Protein AF-A0A8T4CLP6-F1 (afdb_monomer)

Secondary structure (DSSP, 8-state):
--SSEEEEEEE--SSHHHHHHHHHHHHHHHS-TT-SSEEEEEEEE-TTS-HHHHHHHHHHHH-TTSEEEEEE-SSEEETTEEESSSEEEEEEE-SS--------SSTTT-HHHHHHHHHHHHHHHHHHHHTT--

Sequence (134 aa):
MEFIEFGYGTSTDENSLKAGAHAASDALKMMKKYSEKPNIVFLYSSPDYDPEEVLNGVKLILGNSVQIVGGSSKFQICGNKFLENGVSIGILGSKYFSTGMGVGLGISINPKESGKKQSKMQLKTLECFQNFFT

Foldseek 3Di:
DDQKWKFKAKAPDLALLQQLQRGLVRRVVRGDVQFVAFQEKEKEFAPSHDPVSSVNSVCVRRNDLHHYDYYYDQWDDIPPDIHRHTMMMMTMGHPPDHWFFFDFDPCVPPVVVSVVRRVVRRVVSRVVVVVVVD

Radius of gyration: 15.85 Å; Cα contacts (8 Å, |Δi|>4): 261; chains: 1; bounding box: 39×27×42 Å

pLDDT: mean 87.35, std 14.03, range [34.12, 98.56]

Mean predicted aligned error: 5.9 Å

Structure (mmCIF, N/CA/C/O backbone):
data_AF-A0A8T4CLP6-F1
#
_entry.id   AF-A0A8T4CLP6-F1
#
loop_
_atom_site.group_PDB
_atom_site.id
_atom_site.type_symbol
_atom_site.label_atom_id
_atom_site.label_alt_id
_atom_site.label_comp_id
_atom_site.label_asym_id
_atom_site.label_entity_id
_atom_site.label_seq_id
_atom_site.pdbx_PDB_ins_code
_atom_site.Cartn_x
_atom_site.Cartn_y
_atom_site.Cartn_z
_atom_site.occupancy
_atom_site.B_iso_or_equiv
_atom_site.auth_seq_id
_atom_site.auth_comp_id
_atom_site.auth_asym_id
_atom_site.auth_atom_id
_atom_site.pdbx_PDB_model_num
ATOM 1 N N . MET A 1 1 ? -14.169 18.329 13.722 1.00 52.59 1 MET A N 1
ATOM 2 C CA . MET A 1 1 ? -14.432 16.887 13.532 1.00 52.59 1 MET A CA 1
ATOM 3 C C . MET A 1 1 ? -13.817 16.483 12.212 1.00 52.59 1 MET A C 1
ATOM 5 O O . MET A 1 1 ? -14.204 17.042 11.197 1.00 52.59 1 MET A O 1
ATOM 9 N N . GLU A 1 2 ? -12.849 15.574 12.226 1.00 66.38 2 GLU A N 1
ATOM 10 C CA . GLU A 1 2 ? -12.404 14.905 11.001 1.00 66.38 2 GLU A CA 1
ATOM 11 C C . GLU A 1 2 ? -13.283 13.670 10.807 1.00 66.38 2 GLU A C 1
ATOM 13 O O . GLU A 1 2 ? -13.370 12.818 11.688 1.00 66.38 2 GLU A O 1
ATOM 18 N N . PHE A 1 3 ? -14.010 13.621 9.692 1.00 81.62 3 PHE A N 1
ATOM 19 C CA . PHE A 1 3 ? -14.871 12.487 9.341 1.00 81.62 3 PHE A CA 1
ATOM 20 C C . PHE A 1 3 ? -14.111 11.409 8.569 1.00 81.62 3 PHE A C 1
ATOM 22 O O . PHE A 1 3 ? -14.545 10.262 8.524 1.00 81.62 3 PHE A O 1
ATOM 29 N N . ILE A 1 4 ? -12.992 11.776 7.953 1.00 87.19 4 ILE A N 1
ATOM 30 C CA . ILE A 1 4 ? -12.141 10.902 7.159 1.00 87.19 4 ILE A CA 1
ATOM 31 C C . ILE A 1 4 ? -10.714 11.151 7.615 1.00 87.19 4 ILE A C 1
ATOM 33 O O . ILE A 1 4 ? -10.279 12.300 7.692 1.00 87.19 4 ILE A O 1
ATOM 37 N N . GLU A 1 5 ? -10.011 10.072 7.910 1.00 90.62 5 GLU A N 1
ATOM 38 C CA . GLU A 1 5 ? -8.596 10.091 8.225 1.00 90.62 5 GLU A CA 1
ATOM 39 C C . GLU A 1 5 ? -7.796 9.602 7.027 1.00 90.62 5 GLU A C 1
ATOM 41 O O . GLU A 1 5 ? -8.226 8.716 6.279 1.00 90.62 5 GLU A O 1
ATOM 46 N N . PHE A 1 6 ? -6.621 10.197 6.864 1.00 91.88 6 PHE A N 1
ATOM 47 C CA . PHE A 1 6 ? -5.684 9.832 5.825 1.00 91.88 6 PHE A CA 1
ATOM 48 C C . PHE A 1 6 ? -4.274 9.754 6.397 1.00 91.88 6 PHE A C 1
ATOM 50 O O . PHE A 1 6 ? -3.825 10.665 7.093 1.00 91.88 6 PHE A O 1
ATOM 57 N N . GLY A 1 7 ? -3.577 8.677 6.063 1.00 93.69 7 GLY A N 1
ATOM 58 C CA . GLY A 1 7 ? -2.192 8.438 6.431 1.00 93.69 7 GLY A CA 1
ATOM 59 C C . GLY A 1 7 ? -1.418 7.985 5.208 1.00 93.69 7 GLY A C 1
ATOM 60 O O . GLY A 1 7 ? -1.972 7.321 4.335 1.00 93.69 7 GLY A O 1
ATOM 61 N N . TYR A 1 8 ? -0.144 8.349 5.116 1.00 95.75 8 TYR A N 1
ATOM 62 C CA . TYR A 1 8 ? 0.697 7.920 4.006 1.00 95.75 8 TYR A CA 1
ATOM 63 C C . TYR A 1 8 ? 2.077 7.494 4.486 1.00 95.75 8 TYR A C 1
ATOM 65 O O . TYR A 1 8 ? 2.558 7.939 5.523 1.00 95.75 8 TYR A O 1
ATOM 73 N N . GLY A 1 9 ? 2.723 6.623 3.725 1.00 96.31 9 GLY A N 1
ATOM 74 C CA . GLY A 1 9 ? 4.021 6.067 4.068 1.00 96.31 9 GLY A CA 1
ATOM 75 C C . GLY A 1 9 ? 4.800 5.695 2.823 1.00 96.31 9 GLY A C 1
ATOM 76 O O . GLY A 1 9 ? 4.236 5.486 1.750 1.00 96.31 9 GLY A O 1
ATOM 77 N N . THR A 1 10 ? 6.118 5.650 2.961 1.00 97.19 10 THR A N 1
ATOM 78 C CA . THR A 1 10 ? 7.037 5.356 1.861 1.00 97.19 10 THR A CA 1
ATOM 79 C C . THR A 1 10 ? 8.166 4.474 2.357 1.00 97.19 10 THR A C 1
ATOM 81 O O . THR A 1 10 ? 8.631 4.676 3.476 1.00 97.19 10 THR A O 1
ATOM 84 N N . SER A 1 11 ? 8.678 3.583 1.518 1.00 97.44 11 SER A N 1
ATOM 85 C CA . SER A 1 11 ? 9.886 2.817 1.807 1.00 97.44 11 SER A CA 1
ATOM 86 C C . SER A 1 11 ? 10.760 2.673 0.568 1.00 97.44 11 SER A C 1
ATOM 88 O O . SER A 1 11 ? 10.257 2.598 -0.551 1.00 97.44 11 SER A O 1
ATOM 90 N N . THR A 1 12 ? 12.068 2.625 0.790 1.00 97.12 12 THR A N 1
ATOM 91 C CA . THR A 1 12 ? 13.098 2.351 -0.220 1.00 97.12 12 THR A CA 1
ATOM 92 C C . THR A 1 12 ? 13.955 1.149 0.191 1.00 97.12 12 THR A C 1
ATOM 94 O O . THR A 1 12 ? 15.113 1.060 -0.203 1.00 97.12 12 THR A O 1
ATOM 97 N N . ASP A 1 13 ? 13.432 0.279 1.065 1.00 97.88 13 ASP A N 1
ATOM 98 C CA . ASP A 1 13 ? 14.117 -0.953 1.470 1.00 97.88 13 ASP A CA 1
ATOM 99 C C . ASP A 1 13 ? 14.272 -1.874 0.256 1.00 97.88 13 ASP A C 1
ATOM 101 O O . ASP A 1 13 ? 13.315 -2.087 -0.477 1.00 97.88 13 ASP A O 1
ATOM 105 N N . GLU A 1 14 ? 15.460 -2.428 0.034 1.00 96.56 14 GLU A N 1
ATOM 106 C CA . GLU A 1 14 ? 15.718 -3.287 -1.128 1.00 96.56 14 GLU A CA 1
ATOM 107 C C . GLU A 1 14 ? 14.924 -4.602 -1.073 1.00 96.56 14 GLU A C 1
ATOM 109 O O . GLU A 1 14 ? 14.633 -5.212 -2.103 1.00 96.56 14 GLU A O 1
ATOM 114 N N . ASN A 1 15 ? 14.544 -5.057 0.125 1.00 98.31 15 ASN A N 1
ATOM 115 C CA . ASN A 1 15 ? 13.717 -6.241 0.274 1.00 98.31 15 ASN A CA 1
ATOM 116 C C . ASN A 1 15 ? 12.234 -5.889 0.088 1.00 98.31 15 ASN A C 1
ATOM 118 O O . ASN A 1 15 ? 11.651 -5.143 0.873 1.00 98.31 15 ASN A O 1
ATOM 122 N N . SER A 1 16 ? 11.597 -6.499 -0.914 1.00 98.44 16 SER A N 1
ATOM 123 C CA . SER A 1 16 ? 10.218 -6.180 -1.307 1.00 98.44 16 SER A CA 1
ATOM 124 C C . SER A 1 16 ? 9.188 -6.363 -0.186 1.00 98.44 16 SER A C 1
ATOM 126 O O . SER A 1 16 ? 8.357 -5.479 0.036 1.00 98.44 16 SER A O 1
ATOM 128 N N . LEU A 1 17 ? 9.297 -7.445 0.590 1.00 98.56 17 LEU A N 1
ATOM 129 C CA . LEU A 1 17 ? 8.436 -7.697 1.748 1.00 98.56 17 LEU A CA 1
ATOM 130 C C . LEU A 1 17 ? 8.595 -6.604 2.816 1.00 98.56 17 LEU A C 1
ATOM 132 O O . LEU A 1 17 ? 7.607 -6.047 3.304 1.00 98.56 17 LEU A O 1
ATOM 136 N N . LYS A 1 18 ? 9.842 -6.260 3.164 1.00 98.56 18 LYS A N 1
ATOM 137 C CA . LYS A 1 18 ? 10.130 -5.204 4.146 1.00 98.56 18 LYS A CA 1
ATOM 138 C C . LYS A 1 18 ? 9.677 -3.837 3.658 1.00 98.56 18 LYS A C 1
ATOM 140 O O . LYS A 1 18 ? 9.115 -3.085 4.447 1.00 98.56 18 LYS A O 1
ATOM 145 N N . ALA A 1 19 ? 9.857 -3.526 2.378 1.00 98.38 19 ALA A N 1
ATOM 146 C CA . ALA A 1 19 ? 9.435 -2.254 1.808 1.00 98.38 19 ALA A CA 1
ATOM 147 C C . ALA A 1 19 ? 7.922 -2.044 1.936 1.00 98.38 19 ALA A C 1
ATOM 149 O O . ALA A 1 19 ? 7.481 -0.992 2.408 1.00 98.38 19 ALA A O 1
ATOM 150 N N . GLY A 1 20 ? 7.129 -3.070 1.603 1.00 98.19 20 GLY A N 1
ATOM 151 C CA . GLY A 1 20 ? 5.681 -3.059 1.812 1.00 98.19 20 GLY A CA 1
ATOM 152 C C . GLY 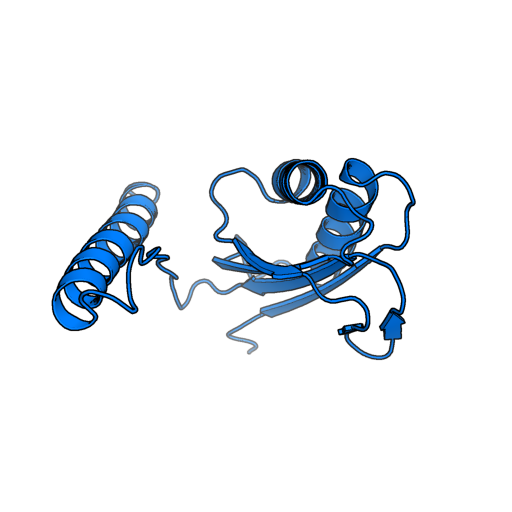A 1 20 ? 5.304 -2.874 3.285 1.00 98.19 20 GLY A C 1
ATOM 153 O O . GLY A 1 20 ? 4.499 -2.001 3.616 1.00 98.19 20 GLY A O 1
ATOM 154 N N . ALA A 1 21 ? 5.929 -3.640 4.184 1.00 98.44 21 ALA A N 1
ATOM 155 C CA . ALA A 1 21 ? 5.653 -3.570 5.619 1.00 98.44 21 ALA A CA 1
ATOM 156 C C . ALA A 1 21 ? 6.032 -2.209 6.235 1.00 98.44 21 ALA A C 1
ATOM 158 O O . ALA A 1 21 ? 5.258 -1.627 6.997 1.00 98.44 21 ALA A O 1
ATOM 159 N N . HIS A 1 22 ? 7.197 -1.660 5.887 1.00 98.38 22 HIS A N 1
ATOM 160 C CA . HIS A 1 22 ? 7.655 -0.358 6.369 1.00 98.38 22 HIS A CA 1
ATOM 161 C C . HIS A 1 22 ? 6.743 0.771 5.883 1.00 98.38 22 HIS A C 1
ATOM 163 O O . HIS A 1 22 ? 6.285 1.572 6.698 1.00 98.38 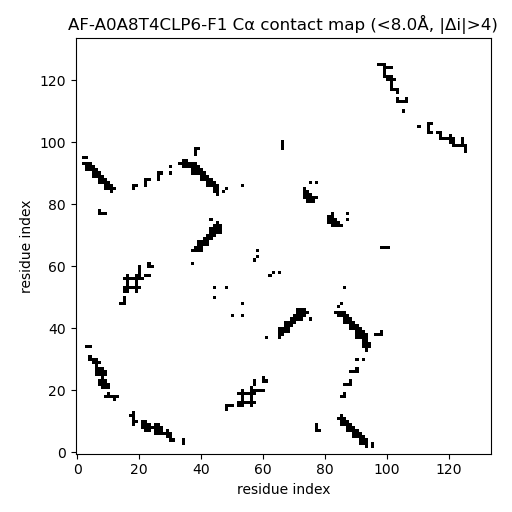22 HIS A O 1
ATOM 169 N N . ALA A 1 23 ? 6.408 0.797 4.587 1.00 97.62 23 ALA A N 1
ATOM 170 C CA . ALA A 1 23 ? 5.506 1.806 4.037 1.00 97.62 23 ALA A CA 1
ATOM 171 C C . ALA A 1 23 ? 4.114 1.745 4.694 1.00 97.62 23 ALA A C 1
ATOM 173 O O . ALA A 1 23 ? 3.539 2.784 5.019 1.00 97.62 23 ALA A O 1
ATOM 174 N N . ALA A 1 24 ? 3.587 0.541 4.947 1.00 97.38 24 ALA A N 1
ATOM 175 C CA . ALA A 1 24 ? 2.279 0.365 5.575 1.00 97.38 24 ALA A CA 1
ATOM 176 C C . ALA A 1 24 ? 2.292 0.788 7.050 1.00 97.38 24 ALA A C 1
ATOM 178 O O . ALA A 1 24 ? 1.366 1.454 7.513 1.00 97.38 24 ALA A O 1
ATOM 179 N N . SER A 1 25 ? 3.357 0.439 7.778 1.00 96.44 25 SER A N 1
ATOM 180 C CA . SER A 1 25 ? 3.559 0.843 9.172 1.00 96.44 25 SER A CA 1
ATOM 181 C C . SER A 1 25 ? 3.625 2.364 9.305 1.00 96.44 25 SER A C 1
ATOM 183 O O . SER A 1 25 ? 2.963 2.936 10.171 1.00 96.44 25 SER A O 1
ATOM 185 N N . ASP A 1 26 ? 4.364 3.036 8.421 1.00 95.44 26 ASP A N 1
ATOM 186 C CA . ASP A 1 26 ? 4.475 4.495 8.431 1.00 95.44 26 ASP A CA 1
ATOM 187 C C . ASP A 1 26 ? 3.146 5.181 8.109 1.00 95.44 26 ASP A C 1
ATOM 189 O O . ASP A 1 26 ? 2.757 6.110 8.820 1.00 95.44 26 ASP A O 1
ATOM 193 N N . ALA A 1 27 ? 2.398 4.671 7.126 1.00 95.06 27 ALA A N 1
ATOM 194 C CA . ALA A 1 27 ? 1.063 5.180 6.828 1.00 95.06 27 ALA A CA 1
ATOM 195 C C . ALA A 1 27 ? 0.107 5.019 8.019 1.00 95.06 27 ALA A C 1
ATOM 197 O O . ALA A 1 27 ? -0.635 5.946 8.345 1.00 95.06 27 ALA A O 1
ATOM 198 N N . LEU A 1 28 ? 0.156 3.876 8.709 1.00 92.25 28 LEU A N 1
ATOM 199 C CA . LEU A 1 28 ? -0.704 3.602 9.858 1.00 92.25 28 LEU A CA 1
ATOM 200 C C . LEU A 1 28 ? -0.386 4.506 11.059 1.00 92.25 28 LEU A C 1
ATOM 202 O O . LEU A 1 28 ? -1.308 4.945 11.739 1.00 92.25 28 LEU A O 1
ATOM 206 N N . LYS A 1 29 ? 0.889 4.844 11.297 1.00 92.00 29 LYS A N 1
ATOM 207 C CA . LYS A 1 29 ? 1.293 5.786 12.365 1.00 92.00 29 LYS A CA 1
ATOM 208 C C . LYS A 1 29 ? 0.712 7.191 12.179 1.00 92.00 29 LYS A C 1
ATOM 210 O O . LYS A 1 29 ? 0.602 7.926 13.157 1.00 92.00 29 LYS A O 1
ATOM 215 N N . MET A 1 30 ? 0.383 7.576 10.944 1.00 90.62 30 MET A N 1
ATOM 216 C CA . MET A 1 30 ? -0.232 8.870 10.634 1.00 90.62 30 MET 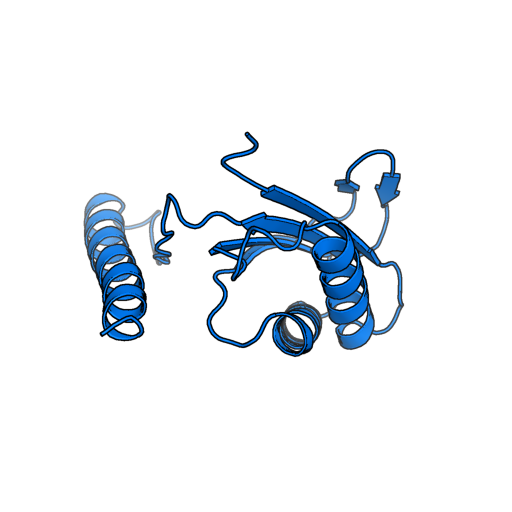A CA 1
ATOM 217 C C . MET A 1 30 ? -1.754 8.880 10.817 1.00 90.62 30 MET A C 1
ATOM 219 O O . MET A 1 30 ? -2.339 9.955 10.951 1.00 90.62 30 MET A O 1
ATOM 223 N N . MET A 1 31 ? -2.394 7.708 10.843 1.00 87.94 31 MET A N 1
ATOM 224 C CA . MET A 1 31 ? -3.819 7.587 11.150 1.00 87.94 31 MET A CA 1
ATOM 225 C C . MET A 1 31 ? -4.051 7.916 12.631 1.00 87.94 31 MET A C 1
ATOM 227 O O . MET A 1 31 ? -3.257 7.543 13.500 1.00 87.94 31 MET A O 1
ATOM 231 N N . LYS A 1 32 ? -5.137 8.627 12.947 1.00 76.56 32 LYS A N 1
ATOM 232 C CA . LYS A 1 32 ? -5.500 8.901 14.343 1.00 76.56 32 LYS A CA 1
ATOM 233 C C . LYS A 1 32 ? -6.255 7.687 14.897 1.00 76.56 32 LYS A C 1
ATOM 235 O O . LYS A 1 32 ? -6.729 6.815 14.181 1.00 76.56 32 LYS A O 1
ATOM 240 N N . LYS A 1 33 ? -6.395 7.616 16.222 1.00 67.69 33 LYS A N 1
ATOM 241 C CA . LYS A 1 33 ? -7.108 6.510 16.887 1.00 67.69 33 LYS A CA 1
ATOM 242 C C . LYS A 1 33 ? -8.620 6.454 16.595 1.00 67.69 33 LYS A C 1
ATOM 244 O O . LYS A 1 33 ? -9.261 5.521 17.066 1.00 67.69 33 LYS A O 1
ATOM 249 N N . TYR A 1 34 ? -9.208 7.435 15.900 1.00 54.59 34 TYR A N 1
ATOM 250 C CA . TYR A 1 34 ? -10.663 7.503 15.716 1.00 54.59 34 TYR A CA 1
ATOM 251 C C . TYR A 1 34 ? -11.164 6.707 14.500 1.00 54.59 34 TYR A C 1
ATOM 253 O O . TYR A 1 34 ? -12.367 6.444 14.420 1.00 54.59 34 TYR A O 1
ATOM 261 N N . SER A 1 35 ? -10.282 6.282 13.586 1.00 59.81 35 SER A N 1
ATOM 262 C CA . SER A 1 35 ? -10.611 5.301 12.548 1.00 59.81 35 SER A CA 1
ATOM 263 C C . SER A 1 35 ? -10.248 3.891 13.026 1.00 59.81 35 SER A C 1
ATOM 265 O O . SER A 1 35 ? -9.088 3.506 13.114 1.00 59.81 35 SER A O 1
ATOM 267 N N . GLU A 1 36 ? -11.257 3.097 13.388 1.00 63.09 36 GLU A N 1
ATOM 268 C CA . GLU A 1 36 ? -11.012 1.767 13.963 1.00 63.09 36 GLU A CA 1
ATOM 269 C C . GLU A 1 36 ? -10.378 0.788 12.961 1.00 63.09 36 GLU A C 1
ATOM 271 O O . GLU A 1 36 ? -9.694 -0.141 13.390 1.00 63.09 36 GLU A O 1
ATOM 276 N N . LYS A 1 37 ? -10.561 0.982 11.642 1.00 75.88 37 LYS A N 1
ATOM 277 C CA . LYS A 1 37 ? -9.938 0.161 10.588 1.00 75.88 37 LYS A CA 1
ATOM 278 C C . LYS A 1 37 ? -9.731 0.947 9.279 1.00 75.88 37 LYS A C 1
ATOM 280 O O . LYS A 1 37 ? -10.615 1.714 8.896 1.00 75.88 37 LYS A O 1
ATOM 285 N N . PRO A 1 38 ? -8.622 0.715 8.550 1.00 88.69 38 PRO A N 1
ATOM 286 C CA . PRO A 1 38 ? -8.476 1.119 7.150 1.00 88.69 38 PRO A CA 1
ATOM 287 C C . PRO A 1 38 ? -9.637 0.609 6.282 1.00 88.69 38 PRO A C 1
ATOM 289 O O . PRO A 1 38 ? -9.940 -0.584 6.312 1.00 88.69 38 PRO A O 1
ATOM 292 N N . ASN A 1 39 ? -10.266 1.473 5.478 1.00 90.25 39 ASN A N 1
ATOM 293 C CA . ASN A 1 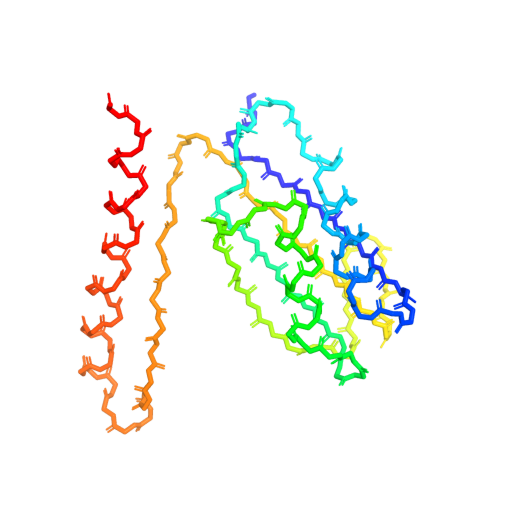39 ? -11.282 1.031 4.512 1.00 90.25 39 ASN A CA 1
ATOM 294 C C . ASN A 1 39 ? -10.646 0.670 3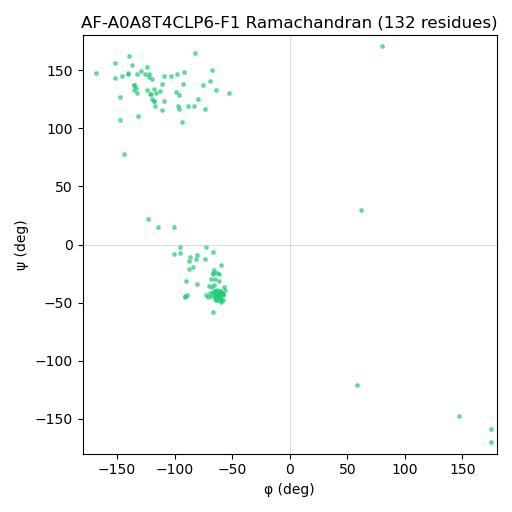.166 1.00 90.25 39 ASN A C 1
ATOM 296 O O . ASN A 1 39 ? -10.997 -0.337 2.551 1.00 90.25 39 ASN A O 1
ATOM 300 N N . ILE A 1 40 ? -9.712 1.501 2.698 1.00 93.31 40 ILE A N 1
ATOM 301 C CA . ILE A 1 40 ? -9.027 1.317 1.420 1.00 93.31 40 ILE A CA 1
ATOM 302 C C . ILE A 1 40 ? -7.580 1.792 1.506 1.00 93.31 40 ILE A C 1
ATOM 304 O O . ILE A 1 40 ? -7.259 2.768 2.190 1.00 93.31 40 ILE A O 1
ATOM 308 N N . VAL A 1 41 ? -6.717 1.078 0.794 1.00 96.12 41 VAL A N 1
ATOM 309 C CA . VAL A 1 41 ? -5.286 1.326 0.690 1.00 96.12 41 VAL A CA 1
ATOM 310 C C . VAL A 1 41 ? -4.942 1.558 -0.774 1.00 96.12 41 VAL A C 1
ATOM 312 O O . VAL A 1 41 ? -5.294 0.755 -1.635 1.00 96.12 41 VAL A O 1
ATOM 315 N N . PHE A 1 42 ? -4.230 2.643 -1.042 1.00 96.69 42 PHE A N 1
ATOM 316 C CA . PHE A 1 42 ? -3.602 2.934 -2.321 1.00 96.69 42 PHE A CA 1
ATOM 317 C C . PHE A 1 42 ? -2.145 2.491 -2.242 1.00 96.69 42 PHE A C 1
ATOM 319 O O . PHE A 1 42 ? -1.406 3.029 -1.423 1.00 96.69 42 PHE A O 1
ATOM 326 N N . LEU A 1 43 ? -1.740 1.514 -3.049 1.00 97.50 43 LEU A N 1
ATOM 327 C CA . LEU A 1 43 ? -0.391 0.947 -3.052 1.00 97.50 43 LEU A CA 1
ATOM 328 C C . LEU A 1 43 ? 0.274 1.173 -4.409 1.00 97.50 43 LEU A C 1
ATOM 330 O O . LEU A 1 43 ? -0.226 0.705 -5.432 1.00 97.50 43 LEU A O 1
ATOM 334 N N . TYR A 1 44 ? 1.433 1.823 -4.400 1.00 97.38 44 TYR A N 1
ATOM 335 C CA . TYR A 1 44 ? 2.285 1.937 -5.575 1.00 97.38 44 TYR A CA 1
ATOM 336 C C . TYR A 1 44 ? 3.682 1.410 -5.279 1.00 97.38 44 TYR A C 1
ATOM 338 O O . TYR A 1 44 ? 4.278 1.770 -4.267 1.00 97.38 44 TYR A O 1
ATOM 346 N N . SER A 1 45 ? 4.218 0.575 -6.164 1.00 97.69 45 SER A N 1
ATOM 347 C CA . SER A 1 45 ? 5.595 0.082 -6.079 1.00 97.69 45 SER A CA 1
ATOM 348 C C . SER A 1 45 ? 6.351 0.351 -7.371 1.00 97.69 45 SER A C 1
ATOM 350 O O . SER A 1 45 ? 5.783 0.332 -8.463 1.00 97.69 45 SER A O 1
ATOM 352 N N . SER A 1 46 ? 7.648 0.614 -7.278 1.00 96.94 46 SER A N 1
ATOM 353 C CA . SER A 1 46 ? 8.477 0.691 -8.474 1.00 96.94 46 SER A CA 1
ATOM 354 C C . SER A 1 46 ? 8.607 -0.682 -9.143 1.00 96.94 46 SER A C 1
ATOM 356 O O . SER A 1 46 ? 8.562 -1.696 -8.449 1.00 96.94 46 SER A O 1
ATOM 358 N N . PRO A 1 47 ? 8.784 -0.740 -10.477 1.00 95.62 47 PRO A N 1
ATOM 359 C CA . PRO A 1 47 ? 8.861 -2.007 -11.214 1.00 95.62 47 PRO A CA 1
ATOM 360 C C . PRO A 1 47 ? 10.003 -2.942 -10.792 1.00 95.62 47 PRO A C 1
ATOM 362 O O . PRO A 1 47 ? 9.962 -4.121 -11.118 1.00 95.62 47 PRO A O 1
ATOM 365 N N . ASP A 1 48 ? 11.012 -2.422 -10.088 1.00 95.69 48 ASP A N 1
ATOM 366 C CA . ASP A 1 48 ? 12.156 -3.195 -9.592 1.00 95.69 48 ASP A CA 1
ATOM 367 C C . ASP A 1 48 ? 11.791 -4.100 -8.397 1.00 95.69 48 ASP A C 1
ATOM 369 O O . ASP A 1 48 ? 12.584 -4.950 -8.000 1.00 95.69 48 ASP A O 1
ATOM 373 N N . TYR A 1 49 ? 10.612 -3.899 -7.802 1.00 97.44 49 TYR A N 1
ATOM 374 C CA . TYR A 1 49 ? 10.115 -4.674 -6.670 1.00 97.44 49 TYR A CA 1
ATOM 375 C C . TYR A 1 49 ? 9.278 -5.862 -7.136 1.00 97.44 49 TYR A C 1
ATOM 377 O O . TYR A 1 49 ? 8.539 -5.763 -8.117 1.00 97.44 49 TYR A O 1
ATOM 385 N N . ASP A 1 50 ? 9.302 -6.949 -6.365 1.00 97.94 50 ASP A N 1
ATOM 386 C CA . ASP A 1 50 ? 8.340 -8.033 -6.529 1.00 97.94 50 ASP A CA 1
ATOM 387 C C . ASP A 1 50 ? 6.964 -7.578 -5.994 1.00 97.94 50 ASP A C 1
ATOM 389 O O . ASP A 1 50 ? 6.828 -7.280 -4.800 1.00 97.94 50 ASP A O 1
ATOM 393 N N . PRO A 1 51 ? 5.930 -7.481 -6.851 1.00 96.06 51 PRO A N 1
ATOM 394 C CA . PRO A 1 51 ? 4.632 -6.953 -6.451 1.00 96.06 51 PRO A CA 1
ATOM 395 C C . PRO A 1 51 ? 3.883 -7.864 -5.467 1.00 96.06 51 PRO A C 1
ATOM 397 O O . PRO A 1 51 ? 3.114 -7.352 -4.649 1.00 96.06 51 PRO A O 1
ATOM 400 N N . GLU A 1 52 ? 4.090 -9.184 -5.517 1.00 96.75 52 GLU A N 1
ATOM 401 C CA . GLU A 1 52 ? 3.455 -10.121 -4.586 1.00 96.75 52 GLU A CA 1
ATOM 402 C C . GLU A 1 52 ? 4.080 -9.998 -3.198 1.00 96.75 52 GLU A C 1
ATOM 404 O O . GLU A 1 52 ? 3.356 -9.889 -2.206 1.00 96.75 52 GLU A O 1
ATOM 409 N N . GLU A 1 53 ? 5.407 -9.905 -3.122 1.00 98.38 53 GLU A N 1
ATOM 410 C CA . GLU A 1 53 ? 6.112 -9.722 -1.853 1.00 98.38 53 GLU A CA 1
ATOM 411 C C . GLU A 1 53 ? 5.810 -8.364 -1.216 1.00 98.38 53 GLU A C 1
ATOM 413 O O . GLU A 1 53 ? 5.549 -8.296 -0.013 1.00 98.38 53 GLU A O 1
ATOM 418 N N . VAL A 1 54 ? 5.747 -7.282 -2.002 1.00 98.44 54 VAL A N 1
ATOM 419 C CA . VAL A 1 54 ? 5.293 -5.980 -1.483 1.00 98.44 54 VAL A CA 1
ATOM 420 C C . VAL A 1 54 ? 3.882 -6.103 -0.905 1.00 98.44 54 VAL A C 1
ATOM 422 O O . VAL A 1 54 ? 3.640 -5.670 0.225 1.00 98.44 54 VAL A O 1
ATOM 425 N N . LEU A 1 55 ? 2.952 -6.723 -1.639 1.00 97.31 55 LEU A N 1
ATOM 426 C CA . LEU A 1 55 ? 1.575 -6.914 -1.185 1.00 97.31 55 LEU A CA 1
ATOM 427 C C . LEU A 1 55 ? 1.502 -7.751 0.102 1.00 97.31 55 LEU A C 1
ATOM 429 O O . LEU A 1 55 ? 0.729 -7.419 1.005 1.00 97.31 55 LEU A O 1
ATOM 433 N N . ASN A 1 56 ? 2.312 -8.806 0.207 1.00 97.88 56 ASN A N 1
ATOM 434 C CA . ASN A 1 56 ? 2.431 -9.627 1.411 1.00 97.88 56 ASN A CA 1
ATOM 435 C C . ASN A 1 56 ? 2.933 -8.792 2.596 1.00 97.88 56 ASN A C 1
ATOM 437 O O . ASN A 1 56 ? 2.344 -8.849 3.675 1.00 97.88 56 ASN A O 1
ATOM 441 N N . GLY A 1 57 ? 3.937 -7.939 2.380 1.00 98.25 57 GLY A N 1
ATOM 442 C CA . GLY A 1 57 ? 4.462 -7.018 3.388 1.00 98.25 57 GLY A CA 1
ATOM 443 C C . GLY A 1 57 ? 3.397 -6.068 3.932 1.00 98.25 57 GLY A C 1
ATOM 444 O O . GLY A 1 57 ? 3.269 -5.891 5.143 1.00 98.25 57 GLY A O 1
ATOM 445 N N . VAL A 1 58 ? 2.566 -5.510 3.048 1.00 97.75 58 VAL A N 1
ATOM 446 C CA . VAL A 1 58 ? 1.432 -4.658 3.445 1.00 97.75 58 VAL A CA 1
ATOM 447 C C . VAL A 1 58 ? 0.402 -5.440 4.261 1.00 97.75 58 VAL A C 1
ATOM 449 O O . VAL A 1 58 ? -0.052 -4.968 5.307 1.00 97.75 58 VAL A O 1
ATOM 452 N N . LYS A 1 59 ? 0.047 -6.650 3.817 1.00 95.88 59 LYS A N 1
ATOM 453 C CA . LYS A 1 59 ? -0.930 -7.515 4.496 1.00 95.88 59 LYS A CA 1
ATOM 454 C C . LYS A 1 59 ? -0.460 -7.988 5.872 1.00 95.88 59 LYS A C 1
ATOM 456 O O . LYS A 1 59 ? -1.302 -8.165 6.747 1.00 95.88 59 LYS A O 1
ATOM 461 N N . LEU A 1 60 ? 0.847 -8.136 6.100 1.00 96.81 60 LEU A N 1
ATOM 462 C CA . LEU A 1 60 ? 1.392 -8.428 7.434 1.00 96.81 60 LEU A CA 1
ATOM 463 C C . LEU A 1 60 ? 1.071 -7.322 8.450 1.00 96.81 60 LEU A C 1
ATOM 465 O O . LEU A 1 60 ? 0.901 -7.613 9.630 1.00 96.81 60 LEU A O 1
ATOM 469 N N . ILE A 1 61 ? 0.968 -6.068 7.998 1.00 95.88 61 ILE A N 1
ATOM 470 C CA . ILE A 1 61 ? 0.679 -4.916 8.861 1.00 95.88 61 ILE A CA 1
ATOM 471 C C . ILE A 1 61 ? -0.823 -4.641 8.965 1.00 95.88 61 ILE A C 1
ATOM 473 O O . ILE A 1 61 ? -1.325 -4.373 10.054 1.00 95.88 61 ILE A O 1
ATOM 477 N N . LEU A 1 62 ? -1.544 -4.684 7.841 1.00 92.44 62 LEU A N 1
ATOM 478 C CA . LEU A 1 62 ? -2.945 -4.240 7.763 1.00 92.44 62 LEU A CA 1
ATOM 479 C C . LEU A 1 62 ? -3.969 -5.387 7.794 1.00 92.44 62 LEU A C 1
ATOM 481 O O . LEU A 1 62 ? -5.171 -5.140 7.892 1.00 92.44 62 LEU A O 1
ATOM 485 N N . GLY A 1 63 ? -3.510 -6.636 7.718 1.00 91.69 63 GLY A N 1
ATOM 486 C CA . GLY A 1 63 ? -4.352 -7.824 7.620 1.00 91.69 63 GLY A CA 1
ATOM 487 C C . GLY A 1 63 ? -4.873 -8.098 6.204 1.00 91.69 63 GLY A C 1
ATOM 488 O O . GLY A 1 63 ? -4.759 -7.290 5.285 1.00 91.69 63 GLY A O 1
ATOM 489 N N . ASN A 1 64 ? -5.485 -9.272 6.028 1.00 88.81 64 ASN A N 1
ATOM 490 C CA . ASN A 1 64 ? -5.946 -9.761 4.720 1.00 88.81 64 ASN A CA 1
ATOM 491 C C . ASN A 1 64 ? -7.302 -9.199 4.268 1.00 88.81 64 ASN A C 1
ATOM 493 O O . ASN A 1 64 ? -7.682 -9.380 3.114 1.00 88.81 64 ASN A O 1
ATOM 497 N N . SER A 1 65 ? -8.051 -8.554 5.164 1.00 84.31 65 SER A N 1
ATOM 498 C CA . SER A 1 65 ? -9.393 -8.036 4.877 1.00 84.31 65 SER A CA 1
ATOM 499 C C . SER A 1 65 ? -9.394 -6.629 4.279 1.00 84.31 65 SER A C 1
ATOM 501 O O . SER A 1 65 ? -10.447 -6.160 3.850 1.00 84.31 65 SER A O 1
ATOM 503 N N . VAL A 1 66 ? -8.254 -5.930 4.280 1.00 86.50 66 VAL A N 1
ATOM 504 C CA . VAL A 1 66 ? -8.181 -4.560 3.766 1.00 86.50 66 VAL A CA 1
ATOM 505 C C . VAL A 1 66 ? -8.201 -4.555 2.239 1.00 86.50 66 VAL A C 1
ATOM 507 O O . VAL A 1 66 ? -7.542 -5.365 1.585 1.00 86.50 66 VAL A O 1
ATOM 510 N N . GLN A 1 67 ? -8.961 -3.633 1.653 1.00 90.62 67 GLN A N 1
ATOM 511 C CA . GLN A 1 67 ? -8.996 -3.467 0.203 1.00 90.62 67 GLN A CA 1
ATOM 512 C C . GLN A 1 67 ? -7.778 -2.674 -0.250 1.00 90.62 67 GLN A C 1
ATOM 514 O O . GLN A 1 67 ? -7.552 -1.562 0.225 1.00 90.62 67 GLN A O 1
ATOM 519 N N . ILE A 1 68 ? -7.012 -3.241 -1.179 1.00 94.12 68 ILE A N 1
ATOM 520 C CA . ILE A 1 68 ? -5.799 -2.634 -1.723 1.00 94.12 68 ILE A CA 1
ATOM 521 C C . ILE A 1 68 ? -6.011 -2.421 -3.218 1.00 94.12 68 ILE A C 1
ATOM 523 O O . ILE A 1 68 ? -6.308 -3.366 -3.948 1.00 94.12 68 ILE A O 1
ATOM 527 N N . VAL A 1 69 ? -5.853 -1.179 -3.664 1.00 95.00 69 VAL A N 1
ATOM 528 C CA . VAL A 1 69 ? -5.878 -0.779 -5.073 1.00 95.00 69 VAL A CA 1
ATOM 529 C C . VAL A 1 69 ? -4.587 -0.049 -5.418 1.00 95.00 69 VAL A C 1
ATOM 531 O O . VAL A 1 69 ? -3.971 0.576 -4.559 1.00 95.00 69 VAL A O 1
ATOM 534 N N . GLY A 1 70 ? -4.180 -0.099 -6.681 1.00 93.88 70 GLY A N 1
ATOM 535 C CA . GLY A 1 70 ? -3.004 0.619 -7.157 1.00 93.88 70 GLY A CA 1
ATOM 536 C C . GLY A 1 70 ? -2.288 -0.138 -8.264 1.00 93.88 70 GLY A C 1
ATOM 537 O O . GLY A 1 70 ? -2.938 -0.814 -9.064 1.00 93.88 70 GLY A O 1
ATOM 538 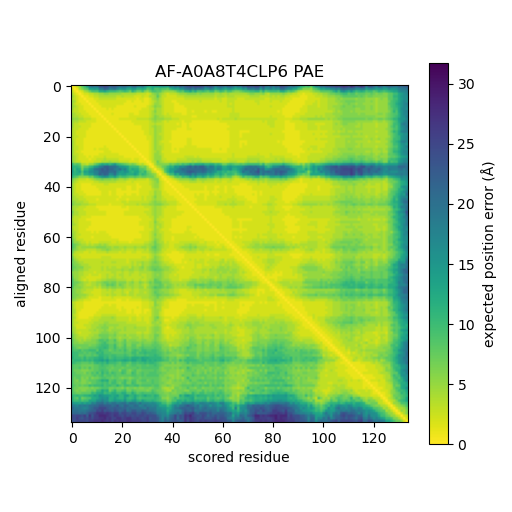N N . GLY A 1 71 ? -0.966 -0.003 -8.332 1.00 94.31 71 GLY A N 1
ATOM 539 C CA . GLY A 1 71 ? -0.167 -0.598 -9.401 1.00 94.31 71 GLY A CA 1
ATOM 540 C C . GLY A 1 71 ? 1.301 -0.197 -9.339 1.00 94.31 71 GLY A C 1
ATOM 541 O O . GLY A 1 71 ? 1.800 0.220 -8.299 1.00 94.31 71 GLY A O 1
ATOM 542 N N . SER A 1 72 ? 2.004 -0.308 -10.460 1.00 94.31 72 SER A N 1
ATOM 543 C CA . SER A 1 72 ? 3.428 0.023 -10.511 1.00 94.31 72 SER A CA 1
ATOM 544 C C . SER A 1 72 ? 3.669 1.477 -10.925 1.00 94.31 72 SER A C 1
ATOM 546 O O . SER A 1 72 ? 3.044 1.969 -11.863 1.00 94.31 72 SER A O 1
ATOM 548 N N . SER A 1 73 ? 4.608 2.156 -10.264 1.00 93.12 73 SER A N 1
ATOM 549 C CA . SER A 1 73 ? 5.100 3.483 -10.655 1.00 93.12 73 SER A CA 1
ATOM 550 C C . SER A 1 73 ? 6.570 3.650 -10.291 1.00 93.12 73 SER A C 1
ATOM 552 O O . SER A 1 73 ? 6.945 3.469 -9.132 1.00 93.12 73 SER A O 1
ATOM 554 N N . LYS A 1 74 ? 7.414 4.037 -11.256 1.00 91.50 74 LYS A N 1
ATOM 555 C CA . LYS A 1 74 ? 8.834 4.308 -10.990 1.00 91.50 74 LYS A CA 1
ATOM 556 C C . LYS A 1 74 ? 8.975 5.544 -10.100 1.00 91.50 74 LYS A C 1
ATOM 558 O O . LYS A 1 74 ? 9.435 5.427 -8.976 1.00 91.50 74 LYS A O 1
ATOM 563 N N . PHE A 1 75 ? 8.449 6.678 -10.554 1.00 93.75 75 PHE A N 1
ATOM 564 C CA . PHE A 1 75 ? 8.512 7.947 -9.835 1.00 93.75 75 PHE A CA 1
ATOM 565 C C . PHE A 1 75 ? 7.209 8.224 -9.085 1.00 93.75 75 PHE A C 1
ATOM 567 O O . PHE A 1 75 ? 6.116 8.104 -9.641 1.00 93.75 75 PHE A O 1
ATOM 574 N N . GLN A 1 76 ? 7.309 8.583 -7.811 1.00 92.44 76 GLN A N 1
ATOM 575 C CA . GLN A 1 76 ? 6.170 8.748 -6.913 1.00 92.44 76 GLN A CA 1
ATOM 576 C C . GLN A 1 76 ? 6.336 10.041 -6.110 1.00 92.44 76 GLN A C 1
ATOM 578 O O . GLN A 1 76 ? 7.419 10.345 -5.615 1.00 92.44 76 GLN A O 1
ATOM 583 N N . ILE A 1 77 ? 5.254 10.804 -5.962 1.00 93.44 77 ILE A N 1
ATOM 584 C CA . ILE A 1 77 ? 5.194 11.955 -5.057 1.00 93.44 77 ILE A CA 1
ATOM 585 C C . ILE A 1 77 ? 4.239 11.573 -3.934 1.00 93.44 77 ILE A C 1
ATOM 587 O O . ILE A 1 77 ? 3.059 11.331 -4.180 1.00 93.44 77 ILE A O 1
ATOM 591 N N . CYS A 1 78 ? 4.752 11.488 -2.710 1.00 89.81 78 CYS A N 1
ATOM 592 C CA . CYS A 1 78 ? 3.980 11.063 -1.550 1.00 89.81 78 CYS A CA 1
ATOM 593 C C . CYS A 1 78 ? 4.201 12.043 -0.396 1.00 89.81 78 CYS A C 1
ATOM 595 O O . CYS A 1 78 ? 5.296 12.135 0.165 1.00 89.81 78 CYS A O 1
ATOM 597 N N . GLY A 1 79 ? 3.160 12.808 -0.059 1.00 86.19 79 GLY A N 1
ATOM 598 C CA . GLY A 1 79 ? 3.289 13.951 0.842 1.00 86.19 79 GLY A CA 1
ATOM 599 C C . GLY A 1 79 ? 4.302 14.957 0.295 1.00 86.19 79 GLY A C 1
ATOM 600 O O . GLY A 1 79 ? 4.162 15.430 -0.827 1.00 86.19 79 GLY A O 1
ATOM 601 N N . ASN A 1 80 ? 5.354 15.226 1.070 1.00 87.06 80 ASN A N 1
ATOM 602 C CA . ASN A 1 80 ? 6.435 16.142 0.687 1.00 87.06 80 ASN A CA 1
ATOM 603 C C . ASN A 1 80 ? 7.695 15.414 0.179 1.00 87.06 80 ASN A C 1
ATOM 605 O O . ASN A 1 80 ? 8.770 16.009 0.139 1.00 87.06 80 ASN A O 1
ATOM 609 N N . LYS A 1 81 ? 7.595 14.119 -0.152 1.00 87.56 81 LYS A N 1
ATOM 610 C CA . LYS A 1 81 ? 8.725 13.305 -0.616 1.00 87.56 81 LYS A CA 1
ATOM 611 C C . LYS A 1 81 ? 8.576 12.939 -2.087 1.00 87.56 81 LYS A C 1
ATOM 613 O O . LYS A 1 81 ? 7.501 12.541 -2.532 1.00 87.56 81 LYS A O 1
ATOM 618 N N . PHE A 1 82 ? 9.692 13.017 -2.801 1.00 93.12 82 PHE A N 1
ATOM 619 C CA . PHE A 1 82 ? 9.874 12.414 -4.115 1.00 93.12 82 PHE A CA 1
ATOM 620 C C . PHE A 1 82 ? 10.566 11.056 -3.945 1.00 93.12 82 PHE A C 1
ATOM 622 O O . PHE A 1 82 ? 11.589 10.965 -3.266 1.00 93.12 82 PHE A O 1
ATOM 629 N N . LEU A 1 83 ? 9.994 10.013 -4.539 1.00 93.31 83 LEU A N 1
ATOM 630 C CA . LEU A 1 83 ? 10.520 8.652 -4.562 1.00 93.31 83 LEU A CA 1
ATOM 631 C C . LEU A 1 83 ? 10.827 8.278 -6.015 1.00 93.31 83 LEU A C 1
ATOM 633 O O . LEU A 1 83 ? 9.920 8.253 -6.840 1.00 93.31 83 LEU A O 1
ATOM 637 N N . GLU A 1 84 ? 12.086 7.978 -6.328 1.00 92.81 84 GLU A N 1
ATOM 638 C CA . GLU A 1 84 ? 12.497 7.495 -7.658 1.00 92.81 84 GLU A CA 1
ATOM 639 C C . GLU A 1 84 ? 12.459 5.966 -7.781 1.00 92.81 84 GLU A C 1
ATOM 641 O O . GLU A 1 84 ? 12.205 5.427 -8.858 1.00 92.81 84 GLU A O 1
ATOM 646 N N . ASN A 1 85 ? 12.717 5.259 -6.682 1.00 95.75 85 ASN A N 1
ATOM 647 C CA . ASN A 1 85 ? 12.607 3.811 -6.629 1.00 95.75 85 ASN A CA 1
ATOM 648 C C . ASN A 1 85 ? 12.157 3.376 -5.234 1.00 95.75 85 ASN A C 1
ATOM 650 O O . ASN A 1 85 ? 12.925 3.460 -4.276 1.00 95.75 85 ASN A O 1
ATOM 654 N N . GLY A 1 86 ? 10.913 2.933 -5.098 1.00 96.69 86 GLY A N 1
ATOM 655 C CA . GLY A 1 86 ? 10.378 2.532 -3.807 1.00 96.69 86 GLY A CA 1
ATOM 656 C C . GLY A 1 86 ? 8.902 2.172 -3.821 1.00 96.69 86 GLY A C 1
ATOM 657 O O . GLY A 1 86 ? 8.253 2.050 -4.862 1.00 96.69 86 GLY A O 1
ATOM 658 N N . VAL A 1 87 ? 8.376 2.012 -2.616 1.00 97.94 87 VAL A N 1
ATOM 659 C CA . VAL A 1 87 ? 6.974 1.713 -2.344 1.00 97.94 87 VAL A CA 1
ATOM 660 C C . VAL A 1 87 ? 6.348 2.914 -1.650 1.00 97.94 87 VAL A C 1
ATOM 662 O O . VAL A 1 87 ? 6.906 3.413 -0.673 1.00 97.94 87 VAL A O 1
ATOM 665 N N . SER A 1 88 ? 5.183 3.362 -2.111 1.00 97.50 88 SER A N 1
ATOM 666 C CA . SER A 1 88 ? 4.348 4.341 -1.415 1.00 97.50 88 SER A CA 1
ATOM 667 C C . SER A 1 88 ? 2.959 3.788 -1.153 1.00 97.50 88 SER A C 1
ATOM 669 O O . SER A 1 88 ? 2.393 3.023 -1.938 1.00 97.50 88 SER A O 1
ATOM 671 N N . ILE A 1 89 ? 2.420 4.173 -0.001 1.00 97.31 89 ILE A N 1
ATOM 672 C CA . ILE A 1 89 ? 1.124 3.733 0.484 1.00 97.31 89 ILE A CA 1
ATOM 673 C C . ILE A 1 89 ? 0.338 4.937 0.980 1.00 97.31 89 ILE A C 1
ATOM 675 O O . ILE A 1 89 ? 0.868 5.761 1.720 1.00 97.31 89 ILE A O 1
ATOM 679 N N . GLY A 1 90 ? -0.936 5.008 0.605 1.00 96.00 90 GLY A N 1
ATOM 680 C CA . GLY A 1 90 ? -1.936 5.883 1.208 1.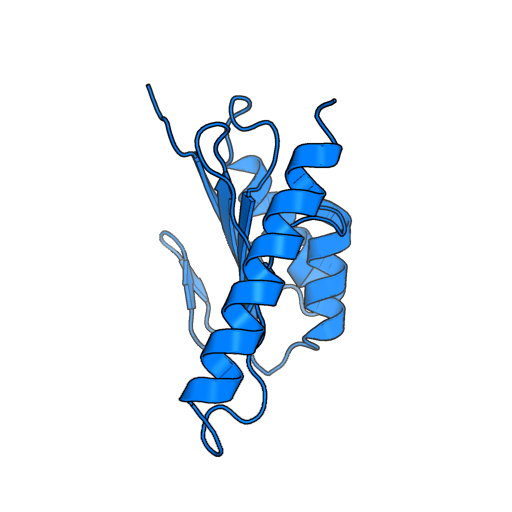00 96.00 90 GLY A CA 1
ATOM 681 C C . GLY A 1 90 ? -3.048 5.051 1.835 1.00 96.00 90 GLY A C 1
ATOM 682 O O . GLY A 1 90 ? -3.550 4.124 1.209 1.00 96.00 90 GLY A O 1
ATOM 683 N N . ILE A 1 91 ? -3.449 5.374 3.056 1.00 94.88 91 ILE A N 1
ATOM 684 C CA . ILE A 1 91 ? -4.523 4.708 3.791 1.00 94.88 91 ILE A CA 1
ATOM 685 C C . ILE A 1 91 ? -5.635 5.719 4.018 1.00 94.88 91 ILE A C 1
ATOM 687 O O . ILE A 1 91 ? -5.377 6.819 4.499 1.00 94.88 91 ILE A O 1
ATOM 691 N N . LEU A 1 92 ? -6.868 5.331 3.698 1.00 92.69 92 LEU A N 1
ATOM 692 C CA . LEU A 1 92 ? -8.057 6.131 3.960 1.00 92.69 92 LEU A CA 1
ATOM 693 C C . LEU A 1 92 ? -8.998 5.344 4.883 1.00 92.69 92 LEU A C 1
ATOM 695 O O . LEU A 1 92 ? -9.346 4.189 4.610 1.00 92.69 92 LEU A O 1
ATOM 699 N N . GLY A 1 93 ? -9.365 5.968 6.004 1.00 91.00 93 GLY A N 1
ATOM 700 C CA . GLY A 1 93 ? -10.109 5.340 7.097 1.00 91.00 93 GLY A CA 1
ATOM 701 C C . GLY A 1 93 ? -11.242 6.218 7.626 1.00 91.00 93 GLY A C 1
ATOM 702 O O . GLY A 1 93 ? -11.087 7.424 7.811 1.00 91.00 93 GLY A O 1
ATOM 703 N N . SER A 1 94 ? -12.401 5.614 7.872 1.00 87.25 94 SER A N 1
ATOM 704 C CA . SER A 1 94 ? -13.587 6.236 8.449 1.00 87.25 94 SER A CA 1
ATOM 705 C C . SER A 1 94 ? -14.621 5.182 8.845 1.00 87.25 94 SER A C 1
ATOM 707 O O . SER A 1 94 ? -14.818 4.179 8.161 1.00 87.25 94 SER A O 1
ATOM 709 N N . LYS A 1 95 ? -15.378 5.467 9.905 1.00 86.12 95 LYS A N 1
ATOM 710 C CA . LYS A 1 95 ? -16.586 4.704 10.253 1.00 86.12 95 LYS A CA 1
ATOM 711 C C . LYS A 1 95 ? -17.824 5.097 9.437 1.00 86.12 95 LYS A C 1
ATOM 713 O O . LYS A 1 95 ? -18.862 4.460 9.567 1.00 86.12 95 LYS A O 1
ATOM 718 N N . TYR A 1 96 ? -17.748 6.175 8.654 1.00 86.25 96 TYR A N 1
ATOM 719 C CA . TYR A 1 96 ? -18.906 6.762 7.969 1.00 86.25 96 TYR A CA 1
ATOM 720 C C . TYR A 1 96 ? -19.077 6.285 6.525 1.00 86.25 96 TYR A C 1
ATOM 722 O O . TYR A 1 96 ? -20.085 6.604 5.900 1.00 86.25 96 TYR A O 1
ATOM 730 N N . PHE A 1 97 ? -18.119 5.534 5.982 1.00 86.06 97 PHE A N 1
ATOM 731 C CA . PHE A 1 97 ? -18.267 4.913 4.673 1.00 86.06 97 PHE A CA 1
ATOM 732 C C . PHE A 1 97 ? -17.696 3.495 4.681 1.00 86.06 97 PHE A C 1
ATOM 734 O O . PHE A 1 97 ? -16.923 3.099 5.552 1.00 86.06 97 PHE A O 1
ATOM 741 N N . SER A 1 98 ? -18.098 2.715 3.687 1.00 86.94 98 SER A N 1
ATOM 742 C CA . SER A 1 98 ? -17.537 1.401 3.399 1.00 86.94 98 SER A CA 1
ATOM 743 C C . SER A 1 98 ? -17.162 1.348 1.930 1.00 86.94 98 SER A C 1
ATOM 745 O O . SER A 1 98 ? -17.779 2.004 1.090 1.00 86.94 98 SER A O 1
ATOM 747 N N . THR A 1 99 ? -16.131 0.581 1.623 1.00 86.88 99 THR A N 1
ATOM 748 C CA . THR A 1 99 ? -15.631 0.394 0.265 1.00 86.88 99 THR A CA 1
ATOM 749 C C . THR A 1 99 ? -15.954 -1.016 -0.188 1.00 86.88 99 THR A C 1
ATOM 751 O O . THR A 1 99 ? -15.979 -1.959 0.601 1.00 86.88 99 THR A O 1
ATOM 754 N N . GLY A 1 100 ? -16.245 -1.159 -1.473 1.00 88.38 100 GLY A N 1
ATOM 755 C CA . GLY A 1 100 ? -16.316 -2.445 -2.146 1.00 88.38 100 GLY A CA 1
ATOM 756 C C . GLY A 1 100 ? -15.339 -2.426 -3.306 1.00 88.38 100 GLY A C 1
ATOM 757 O O . GLY A 1 100 ? -15.203 -1.394 -3.970 1.00 88.38 100 GLY A O 1
ATOM 758 N N . MET A 1 101 ? -14.741 -3.574 -3.610 1.00 86.88 101 MET A N 1
ATOM 759 C CA . MET A 1 101 ? -13.829 -3.722 -4.738 1.00 86.88 101 MET A CA 1
ATOM 760 C C . MET A 1 101 ? -14.342 -4.784 -5.708 1.00 86.88 101 MET A C 1
ATOM 762 O O . MET A 1 101 ? -14.653 -5.906 -5.322 1.00 86.88 101 MET A O 1
ATOM 766 N N . GLY A 1 102 ? -14.407 -4.428 -6.988 1.00 86.44 102 GLY A N 1
ATOM 767 C CA . GLY A 1 102 ? -14.667 -5.357 -8.080 1.00 86.44 102 GLY A CA 1
ATOM 768 C C . GLY A 1 102 ? -13.494 -5.346 -9.055 1.00 86.44 102 GLY A C 1
ATOM 769 O O . GLY A 1 102 ? -12.965 -4.275 -9.343 1.00 86.44 102 GLY A O 1
ATOM 770 N N . VAL A 1 103 ? -13.123 -6.500 -9.610 1.00 85.69 103 VAL A N 1
ATOM 771 C CA . VAL A 1 103 ? -12.104 -6.601 -10.667 1.00 85.69 103 VAL A CA 1
ATOM 772 C C . VAL A 1 103 ? -12.794 -6.969 -11.976 1.00 85.69 103 VAL A C 1
ATOM 774 O O . VAL A 1 103 ? -13.516 -7.963 -12.051 1.00 85.69 103 VAL A O 1
ATOM 777 N N . GLY A 1 104 ? -12.597 -6.148 -13.006 1.00 84.56 104 GLY A N 1
ATOM 778 C CA . GLY A 1 104 ? -13.108 -6.405 -14.348 1.00 84.56 104 GLY A CA 1
ATOM 779 C C . GLY A 1 104 ? -12.038 -7.048 -15.225 1.00 84.56 104 GLY A C 1
ATOM 780 O O . GLY A 1 104 ? -11.010 -6.435 -15.493 1.00 84.56 104 GLY A O 1
ATOM 781 N N . LEU A 1 105 ? -12.294 -8.261 -15.713 1.00 82.38 105 LEU A N 1
ATOM 782 C CA . LEU A 1 105 ? -11.463 -8.913 -16.729 1.00 82.38 105 LEU A CA 1
ATOM 783 C C . LEU A 1 105 ? -12.087 -8.725 -18.118 1.00 82.38 105 LEU A C 1
ATOM 785 O O . LEU A 1 105 ? -13.313 -8.664 -18.253 1.00 82.38 105 LEU A O 1
ATOM 789 N N . GLY A 1 106 ? -11.248 -8.614 -19.153 1.00 86.19 106 GLY A N 1
ATOM 790 C CA . GLY A 1 106 ? -11.703 -8.510 -20.546 1.00 86.19 106 GLY A CA 1
ATOM 791 C C . GLY A 1 106 ? -12.559 -7.274 -20.843 1.00 86.19 106 GLY A C 1
ATOM 792 O O . GLY A 1 106 ? -13.437 -7.334 -21.701 1.00 86.19 106 GLY A O 1
ATOM 793 N N . ILE A 1 107 ? -12.334 -6.163 -20.127 1.00 88.19 107 ILE A N 1
ATOM 794 C CA . ILE A 1 107 ? -13.139 -4.934 -20.253 1.00 88.19 107 ILE A CA 1
ATOM 795 C C . ILE A 1 107 ? -13.137 -4.415 -21.697 1.00 88.19 107 ILE A C 1
ATOM 797 O O . ILE A 1 107 ? -14.172 -3.972 -22.180 1.00 88.19 107 ILE A O 1
ATOM 801 N N . SER A 1 108 ? -12.012 -4.531 -22.408 1.00 88.69 108 SER A N 1
ATOM 802 C CA . SER A 1 108 ? -11.890 -4.141 -23.819 1.00 88.69 108 SER A CA 1
ATOM 803 C C . SER A 1 108 ? -12.732 -4.990 -24.777 1.00 88.69 108 SER A C 1
ATOM 805 O O . SER A 1 108 ? -13.048 -4.532 -25.869 1.00 88.69 108 SER A O 1
ATOM 807 N N . ILE A 1 109 ? -13.105 -6.210 -24.382 1.00 91.69 109 ILE A N 1
ATOM 808 C CA . ILE A 1 109 ? -13.841 -7.160 -25.225 1.00 91.69 109 ILE A CA 1
ATOM 809 C C . ILE A 1 109 ? -15.349 -6.983 -25.031 1.00 91.69 109 ILE A C 1
ATOM 811 O O . ILE A 1 109 ? -16.102 -6.962 -26.001 1.00 91.69 109 ILE A O 1
ATOM 815 N N . ASN A 1 110 ? -15.809 -6.862 -23.780 1.00 88.31 110 ASN A N 1
ATOM 816 C CA . ASN A 1 110 ? -17.233 -6.702 -23.487 1.00 88.31 110 ASN A CA 1
ATOM 817 C C . ASN A 1 110 ? -17.484 -5.756 -22.296 1.00 88.31 110 ASN A C 1
ATOM 819 O O . ASN A 1 110 ? -17.801 -6.210 -21.191 1.00 88.31 110 ASN A O 1
ATOM 823 N N . PRO A 1 111 ? -17.387 -4.428 -22.510 1.00 87.69 111 PRO A N 1
ATOM 824 C CA . PRO A 1 111 ? -17.445 -3.436 -21.435 1.00 87.69 111 PRO A CA 1
ATOM 825 C C . PRO A 1 111 ? -18.720 -3.521 -20.584 1.00 87.69 111 PRO A C 1
ATOM 827 O O . PRO A 1 111 ? -18.674 -3.390 -19.361 1.00 87.69 111 PRO A O 1
ATOM 830 N N . LYS A 1 112 ? -19.872 -3.779 -21.219 1.00 88.31 112 LYS A N 1
ATOM 831 C CA . LYS A 1 112 ? -21.181 -3.815 -20.548 1.00 88.31 112 LYS A CA 1
ATOM 832 C C . LYS A 1 112 ? -21.327 -5.033 -19.635 1.00 88.31 112 LYS A C 1
ATOM 834 O O . LYS A 1 112 ? -21.806 -4.902 -18.509 1.00 88.31 112 LYS A O 1
ATOM 839 N N . GLU A 1 113 ? -20.933 -6.212 -20.112 1.00 87.81 113 GLU A N 1
ATOM 840 C CA . GLU A 1 113 ? -20.928 -7.448 -19.318 1.00 87.81 113 GLU A CA 1
ATOM 841 C C . GLU A 1 113 ? -19.923 -7.364 -18.165 1.00 87.81 113 GLU A C 1
ATOM 843 O O . GLU A 1 113 ? -20.273 -7.669 -17.021 1.00 87.81 113 GLU A O 1
ATOM 848 N N . SER A 1 114 ? -18.697 -6.905 -18.442 1.00 84.81 114 SER A N 1
ATOM 849 C CA . SER A 1 114 ? -17.652 -6.754 -17.425 1.00 84.81 114 SER A C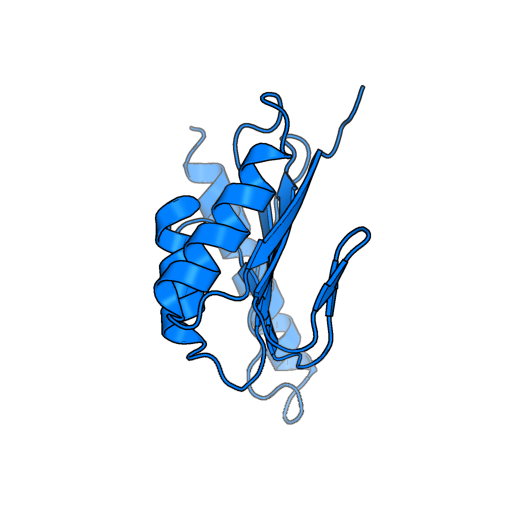A 1
ATOM 850 C C . SER A 1 114 ? -18.065 -5.759 -16.340 1.00 84.81 114 SER A C 1
ATOM 852 O O . SER A 1 114 ? -17.908 -6.066 -15.159 1.00 84.81 114 SER A O 1
ATOM 854 N N . GLY A 1 115 ? -18.704 -4.643 -16.711 1.00 83.31 115 GLY A N 1
ATOM 855 C CA . GLY A 1 115 ? -19.275 -3.692 -15.753 1.00 83.31 115 GLY A CA 1
ATOM 856 C C . GLY A 1 115 ? -20.333 -4.330 -14.847 1.00 83.31 115 GLY A C 1
ATOM 857 O O . GLY A 1 115 ? -20.227 -4.255 -13.626 1.00 83.31 115 GLY A O 1
ATOM 858 N N . LYS A 1 116 ? -21.308 -5.056 -15.417 1.00 86.75 116 LYS A N 1
ATOM 859 C CA . LYS A 1 116 ? -22.336 -5.762 -14.623 1.00 86.75 116 LYS A CA 1
ATOM 860 C C . LYS A 1 116 ? -21.733 -6.767 -13.639 1.00 86.75 116 LYS A C 1
ATOM 862 O O . LYS A 1 116 ? -22.208 -6.874 -12.507 1.00 86.75 116 LYS A O 1
ATOM 867 N N . LYS A 1 117 ? -20.725 -7.536 -14.065 1.00 86.81 117 LYS A N 1
ATOM 868 C CA . LYS A 1 117 ? -20.040 -8.517 -13.205 1.00 86.81 117 LYS A CA 1
ATOM 869 C C . LYS A 1 117 ? -19.292 -7.824 -12.068 1.00 86.81 117 LYS A C 1
ATOM 871 O O . LYS A 1 117 ? -19.426 -8.243 -10.919 1.00 86.81 117 LYS A O 1
ATOM 876 N N . GLN A 1 118 ? -18.581 -6.742 -12.374 1.00 84.38 118 GLN A N 1
ATOM 877 C CA . GLN A 1 118 ? -17.829 -5.966 -11.393 1.00 84.38 118 GLN A CA 1
ATOM 878 C C . GLN A 1 118 ? -18.745 -5.342 -10.333 1.00 84.38 118 GLN A C 1
ATOM 880 O O . GLN A 1 118 ? -18.452 -5.461 -9.146 1.00 84.38 118 GLN A O 1
ATOM 885 N N . SER A 1 119 ? -19.890 -4.771 -10.727 1.00 83.12 119 SER A N 1
ATOM 886 C CA . SER A 1 119 ? -20.861 -4.209 -9.775 1.00 83.12 119 SER A CA 1
ATOM 887 C C . SER A 1 119 ? -21.393 -5.261 -8.798 1.00 83.12 119 SER A C 1
ATOM 889 O O . SER A 1 119 ? -21.489 -5.004 -7.602 1.00 83.12 119 SER A O 1
ATOM 891 N N . LYS A 1 120 ? -21.693 -6.478 -9.276 1.00 85.06 120 LYS A N 1
ATOM 892 C CA . LYS A 1 120 ? -22.138 -7.578 -8.400 1.00 85.06 120 LYS A CA 1
ATOM 893 C C . LYS A 1 120 ? -21.050 -8.017 -7.420 1.00 85.06 120 LYS A C 1
ATOM 895 O O . LYS A 1 120 ? -21.348 -8.317 -6.270 1.00 85.06 120 LYS A O 1
ATOM 900 N N . MET A 1 121 ? -19.801 -8.077 -7.875 1.00 82.69 121 MET A N 1
ATOM 901 C CA . MET A 1 121 ? -18.656 -8.420 -7.030 1.00 82.69 121 MET A CA 1
ATOM 902 C C . MET A 1 121 ? -18.433 -7.363 -5.944 1.00 82.69 121 MET A C 1
ATOM 904 O O . MET A 1 121 ? -18.289 -7.714 -4.779 1.00 82.69 121 MET A O 1
ATOM 908 N N . GLN A 1 122 ? -18.515 -6.084 -6.315 1.00 81.88 122 GLN A N 1
ATOM 909 C CA . GLN A 1 122 ? -18.381 -4.959 -5.397 1.00 81.88 122 GLN A CA 1
ATOM 910 C C . GLN A 1 122 ? -19.418 -4.997 -4.263 1.00 81.88 122 GLN A C 1
ATOM 912 O O . GLN A 1 122 ? -19.063 -4.784 -3.104 1.00 81.88 122 GLN A O 1
ATOM 917 N N . LEU A 1 123 ? -20.676 -5.321 -4.587 1.00 81.25 123 LEU A N 1
ATOM 918 C CA . LEU A 1 123 ? -21.749 -5.485 -3.600 1.00 81.25 123 LEU A CA 1
ATOM 919 C C . LEU A 1 123 ? -21.473 -6.644 -2.632 1.00 81.25 123 LEU A C 1
ATOM 921 O O . LEU A 1 123 ? -21.598 -6.462 -1.427 1.00 81.25 123 LEU A O 1
ATOM 925 N N . LYS A 1 124 ? -20.997 -7.795 -3.124 1.00 78.69 124 LYS A N 1
ATOM 926 C CA . LYS A 1 124 ? -20.619 -8.924 -2.252 1.00 78.69 124 LYS A CA 1
ATOM 927 C C . LYS A 1 124 ? -19.503 -8.563 -1.275 1.00 78.69 124 LYS A C 1
ATOM 929 O O . LYS A 1 124 ? -19.529 -8.986 -0.123 1.00 78.69 124 LYS A O 1
ATOM 934 N N . THR A 1 125 ? -18.512 -7.792 -1.722 1.00 74.69 125 THR A N 1
ATOM 935 C CA . THR A 1 125 ? -17.420 -7.344 -0.849 1.00 74.69 125 THR A CA 1
ATOM 936 C C . THR A 1 125 ? -17.923 -6.397 0.246 1.00 74.69 125 THR A C 1
ATOM 938 O O . THR 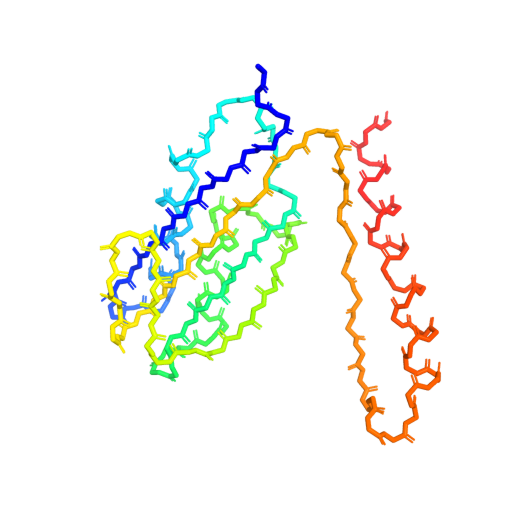A 1 125 ? -17.438 -6.474 1.371 1.00 74.69 125 THR A O 1
ATOM 941 N N . LEU A 1 126 ? -18.920 -5.555 -0.054 1.00 72.25 126 LEU A N 1
ATOM 942 C CA . LEU A 1 126 ? -19.589 -4.698 0.935 1.00 72.25 126 LEU A CA 1
ATOM 943 C C . LEU A 1 126 ? -20.418 -5.514 1.943 1.00 72.25 126 LEU A C 1
ATOM 945 O O . LEU A 1 126 ? -20.320 -5.279 3.146 1.00 72.25 126 LEU A O 1
ATOM 949 N N . GLU A 1 127 ? -21.184 -6.503 1.476 1.00 62.81 127 GLU A N 1
ATOM 950 C CA . GLU A 1 127 ? -22.004 -7.385 2.326 1.00 62.81 127 GLU A CA 1
ATOM 951 C C . GLU A 1 127 ? -21.149 -8.227 3.285 1.00 62.81 127 GLU A C 1
ATOM 953 O O . GLU A 1 127 ? -21.481 -8.377 4.461 1.00 62.81 127 GLU A O 1
ATOM 958 N N . CYS A 1 128 ? -19.999 -8.726 2.816 1.00 54.62 128 CYS A N 1
ATOM 959 C CA . CYS A 1 128 ? -19.062 -9.481 3.649 1.00 54.62 128 CYS A CA 1
ATOM 960 C C . CYS A 1 128 ? -18.484 -8.640 4.802 1.00 54.62 128 CYS A C 1
ATOM 962 O O . CYS A 1 128 ? -18.092 -9.201 5.821 1.00 54.62 128 CYS A O 1
ATOM 964 N N . PHE A 1 129 ? -18.449 -7.309 4.662 1.00 50.56 129 PHE A N 1
ATOM 965 C CA . PHE A 1 129 ? -18.042 -6.388 5.725 1.00 50.56 129 PHE A CA 1
ATOM 966 C C . PHE A 1 129 ? -19.172 -6.109 6.727 1.00 50.56 129 PHE A C 1
ATOM 968 O O . PHE A 1 129 ? -18.895 -5.960 7.913 1.00 50.56 129 PHE A O 1
ATOM 975 N N . GLN A 1 130 ? -20.435 -6.073 6.284 1.00 47.81 130 GLN A N 1
ATOM 976 C CA . GLN A 1 130 ? -21.589 -5.837 7.165 1.00 47.81 130 GLN A CA 1
ATOM 977 C C . GLN A 1 130 ? -21.865 -7.016 8.112 1.00 47.81 130 GLN A C 1
ATOM 979 O O . GLN A 1 130 ? -22.178 -6.792 9.278 1.00 47.81 130 GLN A O 1
ATOM 984 N N . ASN A 1 131 ? -21.652 -8.258 7.662 1.00 35.62 131 ASN A N 1
ATOM 985 C CA . ASN A 1 131 ? -21.873 -9.467 8.473 1.00 35.62 131 ASN A CA 1
ATOM 986 C C . ASN A 1 131 ? -20.827 -9.702 9.585 1.00 35.62 131 ASN A C 1
ATOM 988 O O . ASN A 1 131 ? -20.946 -10.667 10.332 1.00 35.62 131 ASN A O 1
ATOM 992 N N . PHE A 1 132 ? -19.798 -8.854 9.702 1.00 34.12 132 PHE A N 1
ATOM 993 C CA . PHE A 1 132 ? -18.816 -8.899 10.798 1.00 34.12 132 PHE A CA 1
ATOM 994 C C . PHE A 1 132 ? -19.152 -7.946 11.963 1.00 34.12 132 PHE A C 1
ATOM 996 O O . PHE A 1 132 ? -18.419 -7.922 12.950 1.00 34.12 132 PHE A O 1
ATOM 1003 N N . PHE A 1 133 ? -20.233 -7.161 11.852 1.00 35.00 133 PHE A N 1
ATOM 1004 C CA . PHE A 1 133 ? -20.688 -6.198 12.868 1.00 35.00 133 PHE A CA 1
ATOM 1005 C C . PHE A 1 133 ? -22.048 -6.557 13.507 1.00 35.00 133 PHE A C 1
ATOM 1007 O O . PHE A 1 133 ? -22.648 -5.715 14.175 1.00 35.00 133 PHE A O 1
ATOM 1014 N N . THR A 1 134 ? -22.519 -7.794 13.331 1.00 35.28 134 THR A N 1
ATOM 1015 C CA . THR A 1 134 ? -23.657 -8.402 14.053 1.00 35.28 134 THR A CA 1
ATOM 1016 C C . THR A 1 134 ? -23.178 -9.583 14.870 1.00 35.28 134 THR A C 1
ATOM 1018 O O . THR A 1 134 ? -23.582 -9.680 16.047 1.00 35.28 134 THR A O 1
#

InterPro domains:
  IPR013702 FIST domain, N-terminal [PF08495] (40-115)

Solvent-accessible surface area (backbone atoms only — not comparable to full-atom values): 7213 Å² total; per-residue (Å²): 135,83,73,65,41,64,14,53,19,62,23,67,52,89,50,31,36,57,10,22,28,49,5,41,50,44,10,54,72,54,39,60,88,83,38,89,50,67,45,38,32,42,41,35,32,14,78,92,48,52,68,66,42,21,51,50,16,29,32,74,66,67,41,86,84,50,45,75,46,77,50,75,38,47,66,44,80,57,91,96,41,82,38,69,63,32,28,40,29,38,37,38,20,31,87,84,65,83,60,54,65,50,78,64,69,62,43,93,80,39,52,70,61,24,49,57,53,18,53,56,42,16,49,51,46,38,51,63,58,55,72,74,78,115

Organism: Methanococcus maripaludis (NCBI:txid39152)

Nearest PDB structures (foldseek):
  7yop-assembly1_A  TM=5.377E-01  e=1.742E-04  Spiroplasma melliferum KC3
  8cuu-assembly1_B  TM=6.259E-01  e=3.650E-03  synthetic construct
  2ewc-assembly1_B  TM=5.569E-01  e=4.003E-02  Streptococcus pyogenes M1 GAS
  5v4f-assembly1_A  TM=5.766E-01  e=1.128E-01  Yersinia pestis
  2zau-assembly1_C-2  TM=3.948E-01  e=2.385E-02  Aquifex aeolicus